Protein AF-R6H9U4-F1 (afdb_monomer_lite)

Radius of gyration: 15.08 Å; chains: 1; bounding box: 39×43×34 Å

Structure (mmCIF, N/CA/C/O backbone):
data_AF-R6H9U4-F1
#
_entry.id   AF-R6H9U4-F1
#
loop_
_atom_site.group_PDB
_atom_site.id
_atom_site.type_symbol
_atom_site.label_atom_id
_atom_site.label_alt_id
_atom_site.label_comp_id
_atom_site.label_asym_id
_atom_site.label_entity_id
_atom_site.label_seq_id
_atom_site.pdbx_PDB_ins_code
_atom_site.Cartn_x
_atom_site.Cartn_y
_atom_site.Cartn_z
_atom_site.occupancy
_atom_site.B_iso_or_equiv
_atom_site.auth_seq_id
_atom_site.auth_comp_id
_atom_site.auth_asym_id
_atom_site.auth_atom_id
_atom_site.pdbx_PDB_model_num
ATOM 1 N N . MET A 1 1 ? -11.448 30.549 -4.275 1.00 33.06 1 MET A N 1
ATOM 2 C CA . MET A 1 1 ? -11.676 29.576 -3.185 1.00 33.06 1 MET A CA 1
ATOM 3 C C . MET A 1 1 ? -12.471 28.405 -3.746 1.00 33.06 1 MET A C 1
ATOM 5 O O . MET A 1 1 ? -13.693 28.424 -3.695 1.00 33.06 1 MET A O 1
ATOM 9 N N . SER A 1 2 ? -11.788 27.453 -4.389 1.00 35.28 2 SER A N 1
ATOM 10 C CA . SER A 1 2 ? -12.453 26.299 -5.002 1.00 35.28 2 SER A CA 1
ATOM 11 C C . SER A 1 2 ? -12.787 25.285 -3.914 1.00 35.28 2 SER A C 1
ATOM 13 O O . SER A 1 2 ? -11.896 24.834 -3.197 1.00 35.28 2 SER A O 1
ATOM 15 N N . GLN A 1 3 ? -14.073 24.983 -3.762 1.00 38.75 3 GLN A N 1
ATOM 16 C CA . GLN A 1 3 ? -14.558 23.903 -2.915 1.00 38.75 3 GLN A CA 1
ATOM 17 C C . GLN A 1 3 ? -13.967 22.591 -3.441 1.00 38.75 3 GLN A C 1
ATOM 19 O O . GLN A 1 3 ? -14.292 22.170 -4.552 1.00 38.75 3 GLN A O 1
ATOM 24 N N . PHE A 1 4 ? -13.098 21.956 -2.652 1.00 38.22 4 PHE A N 1
ATOM 25 C CA . PHE A 1 4 ? -12.741 20.552 -2.834 1.00 38.22 4 PHE A CA 1
ATOM 26 C C . PHE A 1 4 ? -14.033 19.743 -2.683 1.00 38.22 4 PHE A C 1
ATOM 28 O O . PHE A 1 4 ? -14.493 19.463 -1.578 1.00 38.22 4 PHE A O 1
ATOM 35 N N . ARG A 1 5 ? -14.685 19.447 -3.811 1.00 34.00 5 ARG A N 1
ATOM 36 C CA . ARG A 1 5 ? -15.743 18.443 -3.863 1.00 34.00 5 ARG A CA 1
ATOM 37 C C . ARG A 1 5 ? -15.089 17.126 -3.464 1.00 34.00 5 ARG A C 1
ATOM 39 O O . ARG A 1 5 ? -14.116 16.731 -4.098 1.00 34.00 5 ARG A O 1
ATOM 46 N N . ALA A 1 6 ? -15.600 16.479 -2.420 1.00 40.06 6 ALA A N 1
ATOM 47 C CA . ALA A 1 6 ? -15.251 15.097 -2.135 1.00 40.06 6 ALA A CA 1
ATOM 48 C C . ALA A 1 6 ? -15.584 14.277 -3.390 1.00 40.06 6 ALA A C 1
ATOM 50 O O . ALA A 1 6 ? -16.755 14.160 -3.763 1.00 40.06 6 ALA A O 1
ATOM 51 N N . SER A 1 7 ? -14.552 13.803 -4.092 1.00 40.09 7 SER A N 1
ATOM 52 C CA . SER A 1 7 ? -14.718 12.818 -5.157 1.00 40.09 7 SER A CA 1
ATOM 53 C C . SER A 1 7 ? -15.433 11.591 -4.587 1.00 40.09 7 SER A C 1
ATOM 55 O O . SER A 1 7 ? -15.263 11.296 -3.399 1.00 40.09 7 SER A O 1
ATOM 57 N N . PRO A 1 8 ? -16.226 10.860 -5.391 1.00 50.00 8 PRO A N 1
ATOM 58 C CA . PRO A 1 8 ? -16.676 9.538 -4.984 1.00 50.00 8 PRO A CA 1
ATOM 59 C C . PRO A 1 8 ? -15.424 8.730 -4.631 1.00 50.00 8 PRO A C 1
ATOM 61 O O . PRO A 1 8 ? -14.528 8.596 -5.461 1.00 50.00 8 PRO A O 1
ATOM 64 N N . THR A 1 9 ? -15.327 8.281 -3.380 1.00 64.56 9 THR A N 1
ATOM 65 C CA . THR A 1 9 ? -14.248 7.410 -2.902 1.00 64.56 9 THR A CA 1
ATOM 66 C C . THR A 1 9 ? -14.114 6.252 -3.882 1.00 64.56 9 THR A C 1
ATOM 68 O O . THR A 1 9 ? -15.089 5.523 -4.078 1.00 64.56 9 THR A O 1
ATOM 71 N N . GLY A 1 10 ? -12.965 6.150 -4.556 1.00 75.81 10 GLY A N 1
ATOM 72 C CA . GLY A 1 10 ? -12.741 5.118 -5.566 1.00 75.81 10 GLY A CA 1
ATOM 73 C C . GLY A 1 10 ? -12.815 3.699 -4.990 1.00 75.81 10 GLY A C 1
ATOM 74 O O . GLY A 1 10 ? -12.909 3.496 -3.779 1.00 75.81 10 GLY A O 1
ATOM 75 N N . ASP A 1 11 ? -12.785 2.702 -5.871 1.00 86.94 11 ASP A N 1
ATOM 76 C CA . ASP A 1 11 ? -12.823 1.296 -5.471 1.00 86.94 11 ASP A CA 1
ATOM 77 C C . ASP A 1 11 ? -11.444 0.825 -4.979 1.00 86.94 11 ASP A C 1
ATOM 79 O O . ASP A 1 11 ? -10.491 0.737 -5.753 1.00 86.94 11 ASP A O 1
ATOM 83 N N . PHE A 1 12 ? -11.346 0.504 -3.687 1.00 91.69 12 PHE A N 1
ATOM 84 C CA . PHE A 1 12 ? -10.138 -0.050 -3.067 1.00 91.69 12 PHE A CA 1
ATOM 85 C C . PHE A 1 12 ? -10.002 -1.566 -3.286 1.00 91.69 12 PHE A C 1
ATOM 87 O O . PHE A 1 12 ? -8.922 -2.115 -3.060 1.00 91.69 12 PHE A O 1
ATOM 94 N N . CYS A 1 13 ? -11.059 -2.264 -3.726 1.00 92.38 13 CYS A N 1
ATOM 95 C CA . CYS A 1 13 ? -11.061 -3.725 -3.851 1.00 92.38 13 CYS A CA 1
ATOM 96 C C . CYS A 1 13 ? -9.920 -4.274 -4.721 1.00 92.38 13 CYS A C 1
ATOM 98 O O . CYS A 1 13 ? -9.337 -5.283 -4.320 1.00 92.38 13 CYS A O 1
ATOM 100 N N . PRO A 1 14 ? -9.559 -3.675 -5.875 1.00 94.56 14 PRO A N 1
ATOM 101 C CA . PRO A 1 14 ? -8.443 -4.165 -6.678 1.00 94.56 14 PRO A CA 1
ATOM 102 C C . PRO A 1 14 ? -7.114 -4.131 -5.919 1.00 94.56 14 PRO A C 1
ATOM 104 O O . PRO A 1 14 ? -6.357 -5.098 -5.982 1.00 94.56 14 PRO A O 1
ATOM 107 N N . LEU A 1 15 ? -6.864 -3.062 -5.152 1.00 95.06 15 LEU A N 1
ATOM 108 C CA . LEU A 1 15 ? -5.657 -2.940 -4.339 1.00 95.06 15 LEU A CA 1
ATOM 109 C C . LEU A 1 15 ? -5.657 -3.997 -3.237 1.00 95.06 15 LEU A C 1
ATOM 111 O O . LEU A 1 15 ? -4.702 -4.758 -3.128 1.00 95.06 15 LEU A O 1
ATOM 115 N N . LEU A 1 16 ? -6.737 -4.095 -2.460 1.00 96.44 16 LEU A N 1
ATOM 116 C CA . LEU A 1 16 ? -6.828 -5.049 -1.350 1.00 96.44 16 LEU A CA 1
ATOM 117 C C . LEU A 1 16 ? -6.706 -6.502 -1.821 1.00 96.44 16 LEU A C 1
ATOM 119 O O . LEU A 1 16 ? -6.036 -7.301 -1.175 1.00 96.44 16 LEU A O 1
ATOM 123 N N . ARG A 1 17 ? -7.311 -6.848 -2.965 1.00 97.25 17 ARG A N 1
ATOM 124 C CA . ARG A 1 17 ? -7.210 -8.193 -3.548 1.00 97.25 17 ARG A CA 1
ATOM 125 C C . ARG A 1 17 ? -5.801 -8.516 -4.024 1.00 97.25 17 ARG A C 1
ATOM 127 O O . ARG A 1 17 ? -5.367 -9.639 -3.794 1.00 97.25 17 ARG A O 1
ATOM 134 N N . LEU A 1 18 ? -5.096 -7.560 -4.640 1.00 97.88 18 LEU A N 1
ATOM 135 C CA . LEU A 1 18 ? -3.685 -7.755 -4.979 1.00 97.88 18 LEU A CA 1
ATOM 136 C C . LEU A 1 18 ? -2.887 -8.047 -3.706 1.00 97.88 18 LEU A C 1
ATOM 138 O O . LEU A 1 18 ? -2.256 -9.091 -3.619 1.00 97.88 18 LEU A O 1
ATOM 142 N N . HIS A 1 19 ? -2.992 -7.174 -2.698 1.00 98.19 19 HIS A N 1
ATOM 143 C CA . HIS A 1 19 ? -2.235 -7.294 -1.447 1.00 98.19 19 HIS A CA 1
ATOM 144 C C . HIS A 1 19 ? -2.543 -8.589 -0.697 1.00 98.19 19 HIS A C 1
ATOM 146 O O . HIS A 1 19 ? -1.667 -9.151 -0.052 1.00 98.19 19 HIS A O 1
ATOM 152 N N . ARG A 1 20 ? -3.777 -9.088 -0.802 1.00 97.81 20 ARG A N 1
ATOM 153 C CA . ARG A 1 20 ? -4.176 -10.360 -0.200 1.00 97.81 20 ARG A CA 1
ATOM 154 C C . ARG A 1 20 ? -3.631 -11.588 -0.933 1.00 97.81 20 ARG A C 1
ATOM 156 O O . ARG A 1 20 ? -3.528 -12.647 -0.312 1.00 97.81 20 ARG A O 1
ATOM 163 N N . GLY A 1 21 ? -3.339 -11.446 -2.225 1.00 97.25 21 GLY A N 1
ATOM 164 C CA . GLY A 1 21 ? -2.730 -12.472 -3.071 1.00 97.25 21 GLY A CA 1
ATOM 165 C C . GLY A 1 21 ? -1.200 -12.494 -3.036 1.00 97.25 21 GLY A C 1
ATOM 166 O O . GLY A 1 21 ? -0.620 -13.422 -3.591 1.00 97.25 21 GLY A O 1
ATOM 167 N N . LEU A 1 22 ? -0.567 -11.506 -2.398 1.00 98.00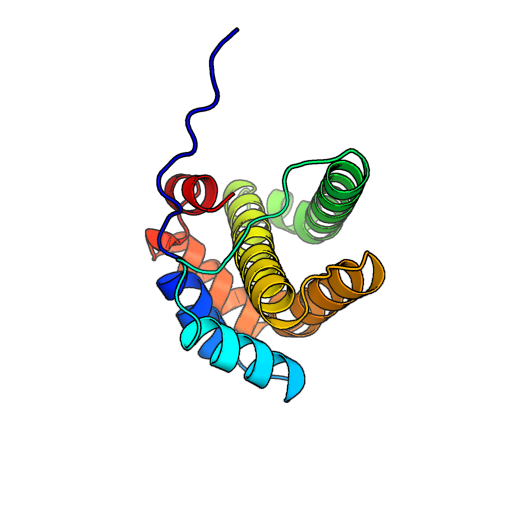 22 LEU A N 1
ATOM 168 C CA . LEU A 1 22 ? 0.867 -11.503 -2.105 1.00 98.00 22 LEU A CA 1
ATOM 169 C C . LEU A 1 22 ? 1.227 -12.591 -1.081 1.00 98.00 22 LEU A C 1
ATOM 171 O O . LEU A 1 22 ? 0.355 -13.117 -0.380 1.00 98.00 22 LEU A O 1
ATOM 175 N N . GLU A 1 23 ? 2.516 -12.910 -0.966 1.00 97.50 23 GLU A N 1
ATOM 176 C CA . GLU A 1 23 ? 3.012 -13.734 0.132 1.00 97.50 23 GLU A CA 1
ATOM 177 C C . GLU A 1 23 ? 2.738 -13.029 1.466 1.00 97.50 23 GLU A C 1
ATOM 179 O O . GLU A 1 23 ? 3.105 -11.872 1.670 1.00 97.50 23 GLU A O 1
ATOM 184 N N . ILE A 1 24 ? 2.071 -13.729 2.384 1.00 97.69 24 ILE A N 1
ATOM 185 C CA . ILE A 1 24 ? 1.725 -13.194 3.699 1.00 97.69 24 ILE A CA 1
ATOM 186 C C . ILE A 1 24 ? 2.779 -13.642 4.711 1.00 97.69 24 ILE A C 1
ATOM 188 O O . ILE A 1 24 ? 2.863 -14.824 5.046 1.00 97.69 24 ILE A O 1
ATOM 192 N N . LEU A 1 25 ? 3.551 -12.693 5.241 1.00 97.25 25 LEU A N 1
ATOM 193 C CA . LEU A 1 25 ? 4.645 -12.961 6.176 1.00 97.25 25 LEU A CA 1
ATOM 194 C C . LEU A 1 25 ? 4.168 -13.025 7.631 1.00 97.25 25 LEU A C 1
ATOM 196 O O . LEU A 1 25 ? 4.843 -13.610 8.484 1.00 97.25 25 LEU A O 1
ATOM 200 N N . THR A 1 26 ? 3.028 -12.402 7.953 1.00 97.69 26 THR A N 1
ATOM 201 C CA . THR A 1 26 ? 2.441 -12.455 9.298 1.00 97.69 26 THR A CA 1
ATOM 202 C C . THR A 1 26 ? 0.924 -12.666 9.306 1.00 97.69 26 THR A C 1
ATOM 204 O O . THR A 1 26 ? 0.209 -12.091 8.485 1.00 97.69 26 THR A O 1
ATOM 207 N N . PRO A 1 27 ? 0.387 -13.397 10.308 1.00 97.50 27 PRO A N 1
ATOM 208 C CA . PRO A 1 27 ? -1.062 -13.539 10.483 1.00 97.50 27 PRO A CA 1
ATOM 209 C C . PRO A 1 27 ? -1.779 -12.197 10.665 1.00 97.50 27 PRO A C 1
ATOM 211 O O . PRO A 1 27 ? -2.871 -12.003 10.148 1.00 97.50 27 PRO A O 1
ATOM 214 N N . GLN A 1 28 ? -1.131 -11.239 11.340 1.00 97.56 28 GLN A N 1
ATOM 215 C CA . GLN A 1 28 ? -1.692 -9.907 11.568 1.00 97.56 28 GLN A CA 1
ATOM 216 C C . GLN A 1 28 ? -2.023 -9.189 10.253 1.00 97.56 28 GLN A C 1
ATOM 218 O O . GLN A 1 28 ? -3.056 -8.531 10.158 1.00 97.56 28 GLN A O 1
ATOM 223 N N . TRP A 1 29 ? -1.145 -9.283 9.252 1.00 98.06 29 TRP A N 1
ATOM 224 C CA . TRP A 1 29 ? -1.392 -8.675 7.948 1.00 98.06 29 TRP A CA 1
ATOM 225 C C . TRP A 1 29 ? -2.562 -9.344 7.226 1.00 98.06 29 TRP A C 1
ATOM 227 O O . TRP A 1 29 ? -3.419 -8.656 6.671 1.00 98.06 29 TRP A O 1
ATOM 237 N N . GLN A 1 30 ? -2.645 -10.674 7.318 1.00 97.88 30 GLN A N 1
ATOM 238 C CA . GLN A 1 30 ? -3.767 -11.434 6.781 1.00 97.88 30 GLN A CA 1
ATOM 239 C C . GLN A 1 30 ? -5.103 -10.969 7.361 1.00 97.88 30 GLN A C 1
ATOM 241 O O . GLN A 1 30 ? -6.024 -10.657 6.608 1.00 97.88 30 GLN A O 1
ATOM 246 N N . ASP A 1 31 ? -5.178 -10.890 8.691 1.00 97.94 31 ASP A N 1
ATOM 247 C CA . ASP A 1 31 ? -6.396 -10.534 9.412 1.00 97.94 31 ASP A CA 1
ATOM 248 C C . ASP A 1 31 ? -6.869 -9.128 9.024 1.00 97.94 31 ASP A C 1
ATOM 250 O O . ASP A 1 31 ? -8.054 -8.927 8.764 1.00 97.94 31 ASP A O 1
ATOM 254 N N . LEU A 1 32 ? -5.942 -8.167 8.906 1.00 97.81 32 LEU A N 1
ATOM 255 C CA . LEU A 1 32 ? -6.250 -6.801 8.470 1.00 97.81 32 LEU A CA 1
ATOM 256 C C . LEU A 1 32 ? -6.836 -6.762 7.052 1.00 97.81 32 LEU A C 1
ATOM 258 O O . LEU A 1 32 ? -7.800 -6.037 6.805 1.00 97.81 32 LEU A O 1
ATOM 262 N N . LEU A 1 33 ? -6.274 -7.530 6.116 1.00 97.81 33 LEU A N 1
ATOM 263 C CA . LEU A 1 33 ? -6.744 -7.563 4.730 1.00 97.81 33 LEU A CA 1
ATOM 264 C C . LEU A 1 33 ? -8.086 -8.289 4.584 1.00 97.81 33 LEU A C 1
ATOM 266 O O . LEU A 1 33 ? -8.968 -7.797 3.876 1.00 97.81 33 LEU A O 1
ATOM 270 N N . ASP A 1 34 ? -8.260 -9.424 5.261 1.00 97.38 34 ASP A N 1
ATOM 271 C CA . ASP A 1 34 ? -9.519 -10.176 5.270 1.00 97.38 34 ASP A CA 1
ATOM 272 C C . ASP A 1 34 ? -10.645 -9.328 5.886 1.00 97.38 34 ASP A C 1
ATOM 274 O O . ASP A 1 34 ? -11.751 -9.235 5.344 1.00 97.38 34 ASP A O 1
ATOM 278 N N . GLU A 1 35 ? -10.339 -8.615 6.971 1.00 95.56 35 GLU A N 1
ATOM 279 C CA . GLU A 1 35 ? -11.250 -7.673 7.610 1.00 95.56 35 GLU A CA 1
ATOM 280 C C . GLU A 1 35 ? -11.621 -6.503 6.688 1.00 95.56 35 GLU A C 1
ATOM 282 O O . GLU A 1 35 ? -12.791 -6.112 6.606 1.00 95.56 35 GLU A O 1
ATOM 287 N N . ALA A 1 36 ? -10.643 -5.955 5.972 1.00 95.12 36 ALA A N 1
ATOM 288 C CA . ALA A 1 36 ? -10.852 -4.859 5.042 1.00 95.12 36 ALA A CA 1
ATOM 289 C C . ALA A 1 36 ? -11.726 -5.263 3.850 1.00 95.12 36 ALA A C 1
ATOM 291 O O . ALA A 1 36 ? -12.641 -4.525 3.488 1.00 95.12 36 ALA A O 1
ATOM 292 N N . LEU A 1 37 ? -11.498 -6.449 3.282 1.00 95.06 37 LEU A N 1
ATOM 293 C CA . LEU A 1 37 ? -12.305 -6.999 2.190 1.00 95.06 37 LEU A CA 1
ATOM 294 C C . LEU A 1 37 ? -13.752 -7.294 2.614 1.00 95.06 37 LEU A C 1
ATOM 296 O O . LEU A 1 37 ? -14.662 -7.193 1.791 1.00 95.06 37 LEU A O 1
ATOM 300 N N . ALA A 1 38 ? -13.977 -7.639 3.885 1.00 93.81 38 ALA A N 1
ATOM 301 C CA . ALA A 1 38 ? -15.311 -7.869 4.440 1.00 93.81 38 ALA A CA 1
ATOM 302 C C . ALA A 1 38 ? -16.041 -6.576 4.855 1.00 93.81 38 ALA A C 1
ATOM 304 O O . ALA A 1 38 ? -17.259 -6.591 5.052 1.00 93.81 38 ALA A O 1
ATOM 305 N N . THR A 1 39 ? -15.321 -5.462 5.013 1.00 90.81 39 THR A N 1
ATOM 306 C CA . THR A 1 39 ? -15.891 -4.199 5.494 1.00 90.81 39 THR A CA 1
ATOM 307 C C . THR A 1 39 ? -16.355 -3.344 4.311 1.00 90.81 39 THR A C 1
ATOM 309 O O . THR A 1 39 ? -15.546 -3.027 3.441 1.00 90.81 39 THR A O 1
ATOM 312 N N . PRO A 1 40 ? -17.635 -2.930 4.247 1.00 84.06 40 PRO A N 1
ATOM 313 C CA . PRO A 1 40 ? -18.093 -2.025 3.200 1.00 84.06 40 PRO A CA 1
ATOM 314 C C . PRO A 1 40 ? -17.469 -0.629 3.359 1.00 84.06 40 PRO A C 1
ATOM 316 O O . PRO A 1 40 ? -17.173 -0.181 4.465 1.00 84.06 40 PRO A O 1
ATOM 319 N N . LEU A 1 41 ? -17.346 0.106 2.252 1.00 77.75 41 LEU A N 1
ATOM 320 C CA . LEU A 1 41 ? -16.833 1.486 2.240 1.00 77.75 41 LEU A CA 1
ATOM 321 C C . LEU A 1 41 ? -17.717 2.470 3.025 1.00 77.75 41 LEU A C 1
ATOM 323 O O . LEU A 1 41 ? -17.221 3.440 3.584 1.00 77.75 41 LEU A O 1
ATOM 327 N N . THR A 1 42 ? -19.029 2.235 3.087 1.00 75.38 42 THR A N 1
ATOM 328 C CA . THR A 1 42 ? -20.016 3.160 3.673 1.00 75.38 42 THR A CA 1
ATOM 329 C C . THR A 1 42 ? -19.759 3.556 5.140 1.00 75.38 42 THR A C 1
ATOM 331 O O . THR A 1 42 ? -19.889 4.740 5.449 1.00 75.38 42 THR A O 1
ATOM 334 N N . PRO A 1 43 ? -19.409 2.638 6.066 1.00 61.59 43 PRO A N 1
ATOM 335 C CA . PRO A 1 43 ? -19.035 2.995 7.439 1.00 61.59 43 PRO A CA 1
ATOM 336 C C . PRO A 1 43 ? -17.634 3.611 7.575 1.00 61.59 43 PRO A C 1
ATOM 338 O O . PRO A 1 43 ? -17.316 4.152 8.636 1.00 61.59 43 PRO A O 1
ATOM 341 N N . CYS A 1 44 ? -16.786 3.524 6.547 1.00 74.00 44 CYS A N 1
ATOM 342 C CA . CYS A 1 44 ? -15.399 3.963 6.627 1.00 74.00 44 CYS A CA 1
ATOM 343 C C . CYS A 1 44 ? -15.318 5.493 6.562 1.00 74.00 44 CYS A C 1
ATOM 345 O O . CYS A 1 44 ? -15.721 6.122 5.582 1.00 74.00 44 CYS A O 1
ATOM 347 N N . ARG A 1 45 ? -14.764 6.106 7.613 1.00 71.94 45 ARG A N 1
ATOM 348 C CA . ARG A 1 45 ? -14.405 7.527 7.612 1.00 71.94 45 ARG A CA 1
ATOM 349 C C . ARG A 1 45 ? -12.913 7.659 7.397 1.00 71.94 45 ARG A C 1
ATOM 351 O O . ARG A 1 45 ? -12.119 7.201 8.211 1.00 71.94 45 ARG A O 1
ATOM 358 N N . PHE A 1 46 ? -12.548 8.337 6.321 1.00 76.00 46 PHE A N 1
ATOM 359 C CA . PHE A 1 46 ? -11.174 8.754 6.105 1.00 76.00 46 PHE A CA 1
ATOM 360 C C . PHE A 1 46 ? -10.898 9.976 6.979 1.00 76.00 46 PHE A C 1
ATOM 362 O O . PHE A 1 46 ? -11.680 10.931 6.970 1.00 76.00 46 PHE A O 1
ATOM 369 N N . ALA A 1 47 ? -9.826 9.923 7.769 1.00 66.38 47 ALA A N 1
ATOM 370 C CA . ALA A 1 47 ? -9.420 11.054 8.590 1.00 66.38 47 ALA A CA 1
ATOM 371 C C . ALA A 1 47 ? -9.203 12.285 7.695 1.00 66.38 47 ALA A C 1
ATOM 373 O O . ALA A 1 47 ? -8.574 12.192 6.640 1.00 66.38 47 ALA A O 1
ATOM 374 N N . ALA A 1 48 ? -9.751 13.432 8.101 1.00 66.00 48 ALA A N 1
ATOM 375 C CA . ALA A 1 48 ? -9.438 14.689 7.437 1.00 66.00 48 ALA A CA 1
ATOM 376 C C . ALA A 1 48 ? -7.949 14.998 7.632 1.00 66.00 48 ALA A C 1
ATOM 378 O O . ALA A 1 48 ? -7.395 14.702 8.691 1.00 66.00 48 ALA A O 1
ATOM 379 N N . ALA A 1 49 ? -7.319 15.607 6.626 1.00 65.81 49 ALA A N 1
ATOM 380 C CA . ALA A 1 49 ? -5.948 16.074 6.761 1.00 65.81 49 ALA A CA 1
ATOM 381 C C . ALA A 1 49 ? -5.865 17.089 7.913 1.00 65.81 49 ALA A C 1
ATOM 383 O O . ALA A 1 49 ? -6.528 18.129 7.897 1.00 65.81 49 ALA A O 1
ATOM 384 N N . ASP A 1 50 ? -5.071 16.755 8.924 1.00 71.62 50 ASP A N 1
ATOM 385 C CA . ASP A 1 50 ? -4.664 17.641 10.004 1.00 71.62 50 ASP A CA 1
ATOM 386 C C . ASP A 1 50 ? -3.134 17.766 10.013 1.00 71.62 50 ASP A C 1
ATOM 388 O O . ASP A 1 50 ? -2.427 17.023 9.329 1.00 71.62 50 ASP A O 1
ATOM 392 N N . ALA A 1 51 ? -2.599 18.707 10.795 1.00 75.19 51 ALA A N 1
ATOM 393 C CA . ALA A 1 51 ? -1.157 18.969 10.829 1.00 75.19 51 ALA A CA 1
ATOM 394 C C . ALA A 1 51 ? -0.322 17.719 11.175 1.00 75.19 51 ALA A C 1
ATOM 396 O O . ALA A 1 51 ? 0.825 17.592 10.747 1.00 75.19 51 ALA A O 1
ATOM 397 N N . GLN A 1 52 ? -0.901 16.793 11.941 1.00 76.75 52 GLN A N 1
ATOM 398 C CA . GLN A 1 52 ? -0.257 15.547 12.327 1.00 76.75 52 GLN A CA 1
ATOM 399 C C . GLN A 1 52 ? -0.215 14.549 11.161 1.00 76.75 52 GLN A C 1
ATOM 401 O O . GLN A 1 52 ? 0.826 13.953 10.888 1.00 76.75 52 GLN A O 1
ATOM 406 N N . SER A 1 53 ? -1.326 14.394 10.448 1.00 73.38 53 SER A N 1
ATOM 407 C CA . SER A 1 53 ? -1.441 13.521 9.278 1.00 73.38 53 SER A CA 1
ATOM 408 C C . SER A 1 53 ? -0.596 14.045 8.107 1.00 73.38 53 SER A C 1
ATOM 410 O O . SER A 1 53 ? 0.027 13.258 7.398 1.00 73.38 53 SER A O 1
ATOM 412 N N . ASP A 1 54 ? -0.467 15.369 7.966 1.00 78.75 54 ASP A N 1
ATOM 413 C CA . ASP A 1 54 ? 0.446 16.003 7.006 1.00 78.75 54 ASP A CA 1
ATOM 414 C C . ASP A 1 54 ? 1.916 15.671 7.296 1.00 78.75 54 ASP A C 1
ATOM 416 O O . ASP A 1 54 ? 2.700 15.411 6.379 1.00 78.75 54 ASP A O 1
ATOM 420 N N . LEU A 1 55 ? 2.313 15.686 8.573 1.00 83.38 55 LEU A N 1
ATOM 421 C CA . LEU A 1 55 ? 3.668 15.319 8.983 1.00 83.38 55 LEU A CA 1
ATOM 422 C C . LEU A 1 55 ? 3.951 13.838 8.706 1.00 83.38 55 LEU A C 1
ATOM 424 O O . LEU A 1 55 ? 5.026 13.497 8.214 1.00 83.38 55 LEU A O 1
ATOM 428 N N . GLU A 1 56 ? 2.990 12.962 8.989 1.00 82.44 56 GLU A N 1
ATOM 429 C CA . GLU A 1 56 ? 3.100 11.526 8.715 1.00 82.44 56 GLU A CA 1
ATOM 430 C C . GLU A 1 56 ? 3.239 11.246 7.216 1.00 82.44 56 GLU A C 1
ATOM 432 O O . GLU A 1 56 ? 4.153 10.521 6.819 1.00 82.44 56 GLU A O 1
ATOM 437 N N . LEU A 1 57 ? 2.434 11.902 6.377 1.00 79.31 57 LEU A N 1
ATOM 438 C CA . LEU A 1 57 ? 2.544 11.790 4.924 1.00 79.31 57 LEU A CA 1
ATOM 439 C C . LEU A 1 57 ? 3.897 12.300 4.405 1.00 79.31 57 LEU A C 1
ATOM 441 O O . LEU A 1 57 ? 4.510 11.664 3.549 1.00 79.31 57 LEU A O 1
ATOM 445 N N . ARG A 1 58 ? 4.409 13.419 4.937 1.00 86.44 58 ARG A N 1
ATOM 446 C CA . ARG A 1 58 ? 5.750 13.931 4.589 1.00 86.44 58 ARG A CA 1
ATOM 447 C C . ARG A 1 58 ? 6.852 12.946 4.960 1.00 86.44 58 ARG A C 1
ATOM 449 O O . ARG A 1 58 ? 7.779 12.744 4.174 1.00 86.44 58 ARG A O 1
ATOM 456 N N . ASN A 1 59 ? 6.758 12.332 6.136 1.00 89.44 59 ASN A N 1
ATOM 457 C CA . ASN A 1 59 ? 7.726 11.337 6.585 1.00 89.44 59 ASN A CA 1
ATOM 458 C C . ASN A 1 59 ? 7.670 10.080 5.713 1.00 89.44 59 ASN A C 1
ATOM 460 O O . ASN A 1 59 ? 8.720 9.590 5.301 1.00 89.44 59 ASN A O 1
ATOM 464 N N . LEU A 1 60 ? 6.471 9.606 5.365 1.00 85.44 60 LEU A N 1
ATOM 465 C CA . LEU A 1 60 ? 6.304 8.472 4.461 1.00 85.44 60 LEU A CA 1
ATOM 466 C C . LEU A 1 60 ? 6.844 8.784 3.060 1.00 85.44 60 LEU A C 1
ATOM 468 O O . LEU A 1 60 ? 7.603 7.996 2.506 1.00 85.44 60 LEU A O 1
ATOM 472 N N . GLY A 1 61 ? 6.528 9.957 2.510 1.00 87.12 61 GLY A N 1
ATOM 473 C CA . GLY A 1 61 ? 7.065 10.399 1.224 1.00 87.12 61 GLY A CA 1
ATOM 474 C C . GLY A 1 61 ? 8.593 10.502 1.234 1.00 87.12 61 GLY A C 1
ATOM 475 O O . GLY A 1 61 ? 9.245 10.071 0.288 1.00 87.12 61 GLY A O 1
ATOM 476 N N . THR A 1 62 ? 9.179 10.998 2.329 1.00 91.25 62 THR A N 1
ATOM 477 C CA . THR A 1 62 ? 10.640 11.044 2.514 1.00 91.25 62 THR A CA 1
ATOM 478 C C . THR A 1 62 ? 11.236 9.639 2.572 1.00 91.25 62 THR A C 1
ATOM 480 O O . THR A 1 62 ? 12.260 9.388 1.942 1.00 91.25 62 THR A O 1
ATOM 483 N N . TYR A 1 63 ? 10.588 8.711 3.280 1.00 91.56 63 TYR A N 1
ATOM 484 C CA . TYR A 1 63 ? 11.000 7.310 3.324 1.00 91.56 63 TYR A CA 1
ATOM 485 C C . TYR A 1 63 ? 11.001 6.677 1.925 1.00 91.56 63 TYR A C 1
ATOM 487 O O . TYR A 1 63 ? 12.026 6.136 1.516 1.00 91.56 63 TYR A O 1
ATOM 495 N N . TYR A 1 64 ? 9.908 6.810 1.165 1.00 90.31 64 TYR A N 1
ATOM 496 C CA . TYR A 1 64 ? 9.811 6.267 -0.197 1.00 90.31 64 TYR A CA 1
ATOM 497 C C . TYR A 1 64 ? 10.833 6.899 -1.139 1.00 90.31 64 TYR A C 1
ATOM 499 O O . TYR A 1 64 ? 11.444 6.192 -1.938 1.00 90.31 64 TYR A O 1
ATOM 507 N N . LEU A 1 65 ? 11.059 8.212 -1.023 1.00 89.44 65 LEU A N 1
ATOM 508 C CA . LEU A 1 65 ? 12.098 8.887 -1.788 1.00 89.44 65 LEU A CA 1
ATOM 509 C C . LEU A 1 65 ? 13.463 8.264 -1.484 1.00 89.44 65 LEU A C 1
ATOM 511 O O . LEU A 1 65 ? 14.138 7.817 -2.399 1.00 89.44 65 LEU A O 1
ATOM 515 N N . LEU A 1 66 ? 13.860 8.166 -0.215 1.00 91.50 66 LEU A N 1
ATOM 516 C CA . LEU A 1 66 ? 15.165 7.610 0.154 1.00 91.50 66 LEU A CA 1
ATOM 517 C C . LEU A 1 66 ? 15.315 6.131 -0.225 1.00 91.50 66 LEU A C 1
ATOM 519 O O . LEU A 1 66 ? 16.400 5.721 -0.631 1.00 91.50 66 LEU A O 1
ATOM 523 N N . ARG A 1 67 ? 14.238 5.346 -0.117 1.00 91.38 67 ARG A N 1
ATOM 524 C CA . ARG A 1 67 ? 14.222 3.922 -0.461 1.00 91.38 67 ARG A CA 1
ATOM 525 C C . ARG A 1 67 ? 14.393 3.690 -1.959 1.00 91.38 67 ARG A C 1
ATOM 527 O O . ARG A 1 67 ? 15.211 2.869 -2.357 1.00 91.38 67 ARG A O 1
ATOM 534 N N . TYR A 1 68 ? 13.634 4.416 -2.778 1.00 92.75 68 TYR A N 1
ATOM 535 C CA . TYR A 1 68 ? 13.523 4.129 -4.207 1.00 92.75 68 TYR A CA 1
ATOM 536 C C . TYR A 1 68 ? 14.311 5.079 -5.108 1.00 92.75 68 TYR A C 1
ATOM 538 O O . TYR A 1 68 ? 14.384 4.823 -6.305 1.00 92.75 68 TYR A O 1
ATOM 546 N N . TRP A 1 69 ? 14.923 6.149 -4.587 1.00 91.38 69 TRP A N 1
ATOM 547 C CA . TRP A 1 69 ? 15.595 7.155 -5.420 1.00 91.38 69 TRP A CA 1
ATOM 548 C C . TRP A 1 69 ? 16.703 6.572 -6.296 1.00 91.38 69 TRP A C 1
ATOM 550 O O . TRP A 1 69 ? 16.728 6.824 -7.497 1.00 91.38 69 TRP A O 1
ATOM 560 N N . PHE A 1 70 ? 17.604 5.765 -5.730 1.00 93.25 70 PHE A N 1
ATOM 561 C CA . PHE A 1 70 ? 18.681 5.170 -6.526 1.00 93.25 70 PHE A CA 1
ATOM 562 C C . PHE A 1 70 ? 18.156 4.187 -7.571 1.00 93.25 70 PHE A C 1
ATOM 564 O O . PHE A 1 70 ? 18.676 4.166 -8.684 1.00 93.25 70 PHE A O 1
ATOM 571 N N . GLN A 1 71 ? 17.105 3.429 -7.246 1.00 92.38 71 GLN A N 1
ATOM 572 C CA . GLN A 1 71 ? 16.449 2.550 -8.210 1.00 92.38 71 GLN A CA 1
ATOM 573 C C . GLN A 1 71 ? 15.816 3.375 -9.338 1.00 92.38 71 GLN A C 1
ATOM 575 O O . GLN A 1 71 ? 16.137 3.118 -10.487 1.00 92.38 71 GLN A O 1
ATOM 580 N N . ALA A 1 72 ? 15.054 4.428 -9.010 1.00 93.50 72 ALA A N 1
ATOM 581 C CA . ALA A 1 72 ? 14.427 5.348 -9.968 1.00 93.50 72 ALA A CA 1
ATOM 582 C C . ALA A 1 72 ? 15.429 6.010 -10.926 1.00 93.50 72 ALA A C 1
ATOM 584 O O . ALA A 1 72 ? 15.140 6.244 -12.096 1.00 93.50 72 ALA A O 1
ATOM 585 N N . VAL A 1 73 ? 16.614 6.367 -10.422 1.00 93.50 73 VAL A N 1
ATOM 586 C CA . VAL A 1 73 ? 17.696 6.924 -11.248 1.00 93.50 73 VAL A CA 1
ATOM 587 C C . VAL A 1 73 ? 18.321 5.843 -12.128 1.00 93.50 73 VAL A C 1
ATOM 589 O O . VAL A 1 73 ? 18.711 6.130 -13.256 1.00 93.50 73 VAL A O 1
ATOM 592 N N . SER A 1 74 ? 18.428 4.614 -11.624 1.00 94.81 74 SER A N 1
ATOM 593 C CA . SER A 1 74 ? 19.025 3.494 -12.351 1.00 94.81 74 SER A CA 1
ATOM 594 C C . SER A 1 74 ? 18.120 2.952 -13.458 1.00 94.81 74 SER A C 1
ATOM 596 O O . SER A 1 74 ? 18.628 2.575 -14.511 1.00 94.81 74 SER A O 1
ATOM 598 N N . ASP A 1 75 ? 16.812 2.869 -13.216 1.00 95.06 75 ASP A N 1
ATOM 599 C CA . ASP A 1 75 ? 15.814 2.349 -14.160 1.00 95.06 75 ASP A CA 1
ATOM 600 C C . ASP A 1 75 ? 15.130 3.453 -14.987 1.00 95.06 75 ASP A C 1
ATOM 602 O O . ASP A 1 75 ? 14.428 3.151 -15.949 1.00 95.06 75 ASP A O 1
ATOM 606 N N . PHE A 1 76 ? 15.398 4.727 -14.670 1.00 93.88 76 PHE A N 1
ATOM 607 C CA . PHE A 1 76 ? 14.776 5.910 -15.272 1.00 93.88 76 PHE A CA 1
ATOM 608 C C . PHE A 1 76 ? 13.244 5.945 -15.138 1.00 93.88 76 PHE A C 1
ATOM 610 O O . PHE A 1 76 ? 12.576 6.615 -15.930 1.00 93.88 76 PHE A O 1
ATOM 617 N N . ASP A 1 77 ? 12.685 5.290 -14.114 1.00 94.44 77 ASP A N 1
ATOM 618 C CA . ASP A 1 77 ? 11.243 5.208 -13.881 1.00 94.44 77 ASP A CA 1
ATOM 619 C C . ASP A 1 77 ? 10.827 5.744 -12.493 1.00 94.44 77 ASP A C 1
ATOM 621 O O . ASP A 1 77 ? 10.477 4.996 -11.570 1.00 94.44 77 ASP A O 1
ATOM 625 N N . PRO A 1 78 ? 10.821 7.079 -12.309 1.00 92.25 78 PRO A N 1
ATOM 626 C CA . PRO A 1 78 ? 10.305 7.692 -11.089 1.00 92.25 78 PRO A CA 1
ATOM 627 C C . PRO A 1 78 ? 8.779 7.562 -10.958 1.00 92.25 78 PRO A C 1
ATOM 629 O O . PRO A 1 78 ? 8.254 7.681 -9.848 1.00 92.25 78 PRO A O 1
ATOM 632 N N . LEU A 1 79 ? 8.056 7.337 -12.062 1.00 93.31 79 LEU A N 1
ATOM 633 C CA . LEU A 1 79 ? 6.599 7.224 -12.050 1.00 93.31 79 LEU A CA 1
ATOM 634 C C . LEU A 1 79 ? 6.170 5.951 -11.323 1.00 93.31 79 LEU A C 1
ATOM 636 O O . LEU A 1 79 ? 5.316 6.028 -10.437 1.00 93.31 79 LEU A O 1
ATOM 640 N N . LEU A 1 80 ? 6.824 4.825 -11.612 1.00 94.12 80 LEU A N 1
ATOM 641 C CA . LEU A 1 80 ? 6.595 3.564 -10.916 1.00 94.12 80 LEU A CA 1
ATOM 642 C C . LEU A 1 80 ? 6.758 3.722 -9.399 1.00 94.12 80 LEU A C 1
ATOM 644 O O . LEU A 1 80 ? 5.943 3.228 -8.620 1.00 94.12 80 LEU A O 1
ATOM 648 N N . LYS A 1 81 ? 7.758 4.488 -8.945 1.00 93.19 81 LYS A N 1
ATOM 649 C CA . LYS A 1 81 ? 7.999 4.682 -7.503 1.00 93.19 81 LYS A CA 1
ATOM 650 C C . LYS A 1 81 ? 6.920 5.548 -6.850 1.00 93.19 81 LYS A C 1
ATOM 652 O O . LYS A 1 81 ? 6.533 5.295 -5.709 1.00 93.19 81 LYS A O 1
ATOM 657 N N . LEU A 1 82 ? 6.383 6.527 -7.583 1.00 91.94 82 LEU A N 1
ATOM 658 C CA . LEU A 1 82 ? 5.220 7.304 -7.147 1.00 91.94 82 LEU A CA 1
ATOM 659 C C . LEU A 1 82 ? 3.947 6.451 -7.092 1.00 91.94 82 LEU A C 1
ATOM 661 O O . LEU A 1 82 ? 3.163 6.607 -6.158 1.00 91.94 82 LEU A O 1
ATOM 665 N N . GLN A 1 83 ? 3.748 5.535 -8.044 1.00 94.44 83 GLN A N 1
ATOM 666 C CA . GLN A 1 83 ? 2.625 4.594 -8.012 1.00 94.44 83 GLN A CA 1
ATOM 667 C C . GLN A 1 83 ? 2.722 3.655 -6.805 1.00 94.44 83 GLN A C 1
ATOM 669 O O . GLN A 1 83 ? 1.727 3.493 -6.103 1.00 94.44 83 GLN A O 1
ATOM 674 N N . LYS A 1 84 ? 3.912 3.122 -6.493 1.00 94.00 84 LYS A N 1
ATOM 675 C CA . LYS A 1 84 ? 4.145 2.309 -5.283 1.00 94.00 84 LYS A CA 1
ATOM 676 C C . LYS A 1 84 ? 3.807 3.079 -4.005 1.00 94.00 84 LYS A C 1
ATOM 678 O O . LYS A 1 84 ? 3.069 2.567 -3.168 1.00 94.00 84 LYS A O 1
ATOM 683 N N . LEU A 1 85 ? 4.278 4.324 -3.878 1.00 93.31 85 LEU A N 1
ATOM 684 C CA . LEU A 1 85 ? 3.939 5.197 -2.744 1.00 93.31 85 LEU A CA 1
ATOM 685 C C . LEU A 1 85 ? 2.426 5.421 -2.632 1.00 93.31 85 LEU A C 1
ATOM 687 O O . LEU A 1 85 ? 1.856 5.306 -1.548 1.00 93.31 85 LEU A O 1
ATOM 691 N N . ALA A 1 86 ? 1.769 5.743 -3.746 1.00 92.94 86 ALA A N 1
ATOM 692 C CA . ALA A 1 86 ? 0.338 6.007 -3.759 1.00 92.94 86 ALA A CA 1
ATOM 693 C C . ALA A 1 86 ? -0.486 4.742 -3.449 1.00 92.94 86 ALA A C 1
ATOM 695 O O . ALA A 1 86 ? -1.467 4.829 -2.713 1.00 92.94 86 ALA A O 1
ATOM 696 N N . ALA A 1 87 ? -0.067 3.569 -3.933 1.00 94.62 87 ALA A N 1
ATOM 697 C CA . ALA A 1 87 ? -0.687 2.285 -3.609 1.00 94.62 87 ALA A CA 1
ATOM 698 C C . ALA A 1 87 ? -0.545 1.953 -2.118 1.00 94.62 87 ALA A C 1
ATOM 700 O O . ALA A 1 87 ? -1.543 1.639 -1.467 1.00 94.62 87 ALA A O 1
ATOM 701 N N . ALA A 1 88 ? 0.660 2.111 -1.564 1.00 94.19 88 ALA A N 1
ATOM 702 C CA . ALA A 1 88 ? 0.914 1.901 -0.146 1.00 94.19 88 ALA A CA 1
ATOM 703 C C . ALA A 1 88 ? 0.044 2.806 0.724 1.00 94.19 88 ALA A C 1
ATOM 705 O O . ALA A 1 88 ? -0.634 2.330 1.632 1.00 94.19 88 ALA A O 1
ATOM 706 N N . TRP A 1 89 ? -0.001 4.098 0.394 1.00 91.06 89 TRP A N 1
ATOM 707 C CA . TRP A 1 89 ? -0.830 5.060 1.107 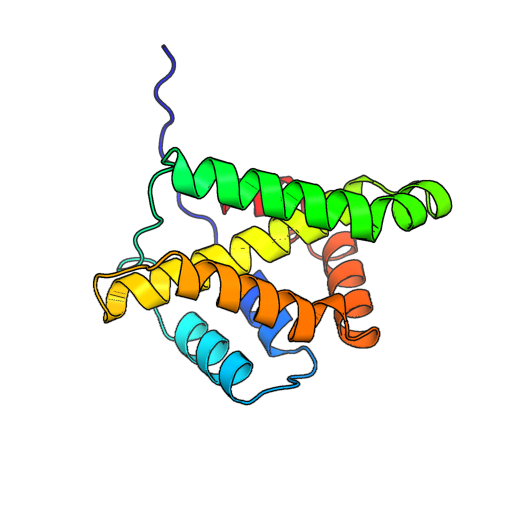1.00 91.06 89 TRP A CA 1
ATOM 708 C C . TRP A 1 89 ? -2.321 4.732 1.009 1.00 91.06 89 TRP A C 1
ATOM 710 O O . TRP A 1 89 ? -3.019 4.774 2.018 1.00 91.06 89 TRP A O 1
ATOM 720 N N . ALA A 1 90 ? -2.820 4.382 -0.179 1.00 91.94 90 ALA A N 1
ATOM 721 C CA . ALA A 1 90 ? -4.225 4.040 -0.375 1.00 91.94 90 ALA A CA 1
ATOM 722 C C . ALA A 1 90 ? -4.634 2.805 0.446 1.00 91.94 90 ALA A C 1
ATOM 724 O O . ALA A 1 90 ? -5.670 2.825 1.115 1.00 91.94 90 ALA A O 1
ATOM 725 N N . VAL A 1 91 ? -3.811 1.751 0.448 1.00 95.00 91 VAL A N 1
ATOM 726 C CA . VAL A 1 91 ? -4.069 0.525 1.217 1.00 95.00 91 VAL A CA 1
ATOM 727 C C . VAL A 1 91 ? -4.066 0.817 2.709 1.00 95.00 91 VAL A C 1
ATOM 729 O O . VAL A 1 91 ? -5.054 0.529 3.384 1.00 95.00 91 VAL A O 1
ATOM 732 N N . THR A 1 92 ? -3.001 1.427 3.237 1.00 93.62 92 THR A N 1
ATOM 733 C CA . THR A 1 92 ? -2.912 1.692 4.678 1.00 93.62 92 THR A CA 1
ATOM 734 C C . THR A 1 92 ? -4.011 2.642 5.133 1.00 93.62 92 THR A C 1
ATOM 736 O O . THR A 1 92 ? -4.642 2.389 6.153 1.00 93.62 92 THR A O 1
ATOM 739 N N . ARG A 1 93 ? -4.344 3.667 4.344 1.00 89.44 93 ARG A N 1
ATOM 740 C CA . ARG A 1 93 ? -5.453 4.581 4.639 1.00 89.44 93 ARG A CA 1
ATOM 741 C C . ARG A 1 93 ? -6.806 3.872 4.704 1.00 89.44 93 ARG A C 1
ATOM 743 O O . ARG A 1 93 ? -7.646 4.237 5.526 1.00 89.44 93 ARG A O 1
ATOM 750 N N . TYR A 1 94 ? -7.045 2.871 3.858 1.00 93.19 94 TYR A N 1
ATOM 751 C CA . TYR A 1 94 ? -8.269 2.078 3.954 1.00 93.19 94 TYR A CA 1
ATOM 752 C C . TYR A 1 94 ? -8.288 1.221 5.224 1.00 93.19 94 TYR A C 1
ATOM 754 O O . TYR A 1 94 ? -9.285 1.215 5.943 1.00 93.19 94 TYR A O 1
ATOM 762 N N . LEU A 1 95 ? -7.170 0.571 5.559 1.00 95.25 95 LEU A N 1
ATOM 763 C CA . LEU A 1 95 ? -7.031 -0.203 6.798 1.00 95.25 95 LEU A CA 1
ATOM 764 C C . LEU A 1 95 ? -7.212 0.670 8.055 1.00 95.25 95 LEU A C 1
ATOM 766 O O . LEU A 1 95 ? -7.820 0.237 9.034 1.00 95.25 95 LEU A O 1
ATOM 770 N N . GLU A 1 96 ? -6.751 1.921 8.031 1.00 93.00 96 GLU A N 1
ATOM 771 C CA . GLU A 1 96 ? -7.021 2.910 9.082 1.00 93.00 96 GLU A CA 1
ATOM 772 C C . GLU A 1 96 ? -8.507 3.253 9.194 1.00 93.00 96 GLU A C 1
ATOM 774 O O . GLU A 1 96 ? -9.041 3.323 10.303 1.00 93.00 96 GLU A O 1
ATOM 779 N N . ALA A 1 97 ? -9.190 3.449 8.064 1.00 91.25 97 ALA A N 1
ATOM 780 C CA . ALA A 1 97 ? -10.612 3.772 8.044 1.00 91.25 97 ALA A CA 1
ATOM 781 C C . ALA A 1 97 ? -11.472 2.606 8.563 1.00 91.25 97 ALA A C 1
ATOM 783 O O . ALA A 1 97 ? -12.420 2.825 9.324 1.00 91.25 97 ALA A O 1
ATOM 784 N N . VAL A 1 98 ? -11.104 1.367 8.216 1.00 93.62 98 VAL A N 1
ATOM 785 C CA . VAL A 1 98 ? -11.715 0.144 8.757 1.00 93.62 98 VAL A CA 1
ATOM 786 C C . VAL A 1 98 ? -11.487 0.063 10.264 1.00 93.62 98 VAL A C 1
ATOM 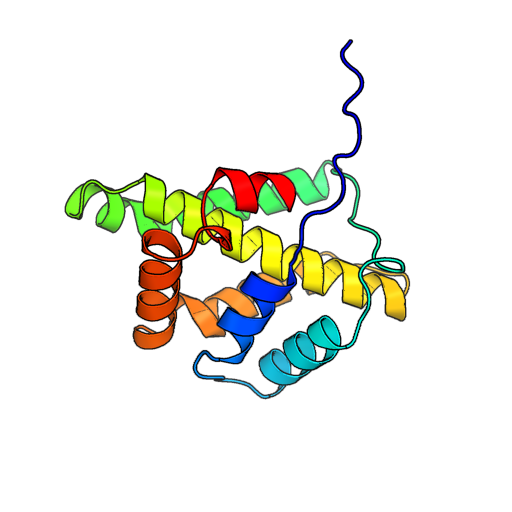788 O O . VAL A 1 98 ? -12.453 -0.111 11.010 1.00 93.62 98 VAL A O 1
ATOM 791 N N . HIS A 1 99 ? -10.255 0.278 10.732 1.00 93.38 99 HIS A N 1
ATOM 792 C CA . HIS A 1 99 ? -9.942 0.295 12.161 1.00 93.38 99 HIS A CA 1
ATOM 793 C C . HIS A 1 99 ? -10.784 1.331 12.913 1.00 93.38 99 HIS A C 1
ATOM 795 O O . HIS A 1 99 ? -11.454 0.994 13.891 1.00 93.38 99 HIS A O 1
ATOM 801 N N . TRP A 1 100 ? -10.824 2.571 12.414 1.00 90.69 100 TRP A N 1
ATOM 802 C CA . TRP A 1 100 ? -11.632 3.639 12.997 1.00 90.69 100 TRP A CA 1
ATOM 803 C C . TRP A 1 100 ? -13.110 3.247 13.067 1.00 90.69 100 TRP A C 1
ATOM 805 O O . TRP A 1 100 ? -13.750 3.476 14.091 1.00 90.69 100 TRP A O 1
ATOM 815 N N . SER A 1 101 ? -13.658 2.620 12.018 1.00 90.38 101 SER A N 1
ATOM 816 C CA . SER A 1 101 ? -15.080 2.240 11.972 1.00 90.38 101 SER A CA 1
ATOM 817 C C . SER A 1 101 ? -15.488 1.277 13.091 1.00 90.38 101 SER A C 1
ATOM 819 O O . SER A 1 101 ? -16.655 1.249 13.481 1.00 90.38 101 SER A O 1
ATOM 821 N N . LYS A 1 102 ? -14.526 0.522 13.634 1.00 89.25 102 LYS A N 1
ATOM 822 C CA . LYS A 1 102 ? -14.742 -0.483 14.679 1.00 89.25 102 LYS A CA 1
ATOM 823 C C . LYS A 1 102 ? -14.393 0.023 16.069 1.00 89.25 102 LYS A C 1
ATOM 825 O O . LYS A 1 102 ? -15.090 -0.300 17.026 1.00 89.25 102 LYS A O 1
ATOM 830 N N . THR A 1 103 ? -13.322 0.804 16.194 1.00 90.56 103 THR A N 1
ATOM 831 C CA . THR A 1 103 ? -12.801 1.247 17.497 1.00 90.56 103 THR A CA 1
ATOM 832 C C . THR A 1 103 ? -13.202 2.676 17.858 1.00 90.56 103 THR A C 1
ATOM 834 O O . THR A 1 103 ? -13.071 3.075 19.013 1.00 90.56 103 THR A O 1
ATOM 837 N N . GLY A 1 104 ? -13.649 3.472 16.883 1.00 87.94 104 GLY A N 1
ATOM 838 C CA . GLY A 1 104 ? -13.935 4.901 17.023 1.00 87.94 104 GLY A CA 1
ATOM 839 C C . GLY A 1 104 ? -12.696 5.775 17.253 1.00 87.94 104 GLY A C 1
ATOM 840 O O . GLY A 1 104 ? -12.834 6.980 17.469 1.00 87.94 104 GLY A O 1
ATOM 841 N N . THR A 1 105 ? -11.488 5.201 17.231 1.00 88.12 105 THR A N 1
ATOM 842 C CA . THR A 1 105 ? -10.236 5.907 17.534 1.00 88.12 105 THR A CA 1
ATOM 843 C C . THR A 1 105 ? -9.135 5.518 16.553 1.00 88.12 105 THR A C 1
ATOM 845 O O . THR A 1 105 ? -9.107 4.408 16.033 1.00 88.12 105 THR A O 1
ATOM 848 N N . LEU A 1 106 ? -8.212 6.442 16.289 1.00 88.75 106 LEU A N 1
ATOM 849 C CA . LEU A 1 106 ? -7.048 6.190 15.443 1.00 88.75 106 LEU A CA 1
ATOM 850 C C . LEU A 1 106 ? -5.831 6.869 16.071 1.00 88.75 106 LEU A C 1
ATOM 852 O O . LEU A 1 106 ? -5.707 8.091 16.043 1.00 88.75 106 LEU A O 1
ATOM 856 N N . SER A 1 107 ? -4.961 6.081 16.704 1.00 90.00 107 SER A N 1
ATOM 857 C CA . SER A 1 107 ? -3.761 6.613 17.359 1.00 90.00 107 SER A CA 1
ATOM 858 C C . SER A 1 107 ? -2.596 6.739 16.379 1.00 90.00 107 SER A C 1
ATOM 860 O O . SER A 1 107 ? -2.426 5.901 15.494 1.00 90.00 107 SER A O 1
ATOM 862 N N . GLN A 1 108 ? -1.725 7.727 16.593 1.00 87.62 108 GLN A N 1
ATOM 863 C CA . GLN A 1 108 ? -0.479 7.865 15.832 1.00 87.62 108 GLN A CA 1
ATOM 864 C C . GLN A 1 108 ? 0.366 6.580 15.881 1.00 87.62 108 GLN A C 1
ATOM 866 O O . GLN A 1 108 ? 0.913 6.147 14.871 1.00 87.62 108 GLN A O 1
ATOM 871 N N . THR A 1 109 ? 0.456 5.936 17.048 1.00 91.25 109 THR A N 1
ATOM 872 C CA . THR A 1 109 ? 1.205 4.683 17.208 1.00 91.25 109 THR A CA 1
ATOM 873 C C . THR A 1 109 ? 0.651 3.567 16.327 1.00 91.25 109 THR A C 1
ATOM 875 O O . THR A 1 109 ? 1.431 2.789 15.783 1.00 91.25 109 THR A O 1
ATOM 878 N N . TYR A 1 110 ? -0.674 3.487 16.165 1.00 93.19 110 TYR A N 1
ATOM 879 C CA . TYR A 1 110 ? -1.296 2.527 15.256 1.00 93.19 110 TYR A CA 1
ATOM 880 C C . TYR A 1 110 ? -0.910 2.810 13.801 1.00 93.19 110 TYR A C 1
ATOM 882 O O . TYR A 1 110 ? -0.414 1.905 13.137 1.00 93.19 110 TYR A O 1
ATOM 890 N N . ARG A 1 111 ? -1.045 4.062 13.340 1.00 91.12 111 ARG A N 1
ATOM 891 C CA . ARG A 1 111 ? -0.695 4.465 11.963 1.00 91.12 111 ARG A CA 1
ATOM 892 C C . ARG A 1 111 ? 0.763 4.153 11.623 1.00 91.12 111 ARG A C 1
ATOM 894 O O . ARG A 1 111 ? 1.052 3.502 10.623 1.00 91.12 111 ARG A O 1
ATOM 901 N N . ILE A 1 112 ? 1.692 4.509 12.516 1.00 90.69 112 ILE A N 1
ATOM 902 C CA . ILE A 1 112 ? 3.123 4.204 12.346 1.00 90.69 112 ILE A CA 1
ATOM 903 C C . ILE A 1 112 ? 3.358 2.690 12.249 1.00 90.69 112 ILE A C 1
ATOM 905 O O . ILE A 1 112 ? 4.073 2.238 11.356 1.00 90.69 112 ILE A O 1
ATOM 909 N N . ARG A 1 113 ? 2.760 1.897 13.148 1.00 95.06 113 ARG A N 1
ATOM 910 C CA . ARG A 1 113 ? 2.908 0.432 13.132 1.00 95.06 113 ARG A CA 1
ATOM 911 C C . ARG A 1 113 ? 2.316 -0.192 11.875 1.00 95.06 113 ARG A C 1
ATOM 913 O O . ARG A 1 113 ? 2.883 -1.149 11.365 1.00 95.06 113 ARG A O 1
ATOM 920 N N . LEU A 1 114 ? 1.211 0.350 11.373 1.00 95.81 114 LEU A N 1
ATOM 921 C CA . LEU A 1 114 ? 0.584 -0.112 10.144 1.00 95.81 114 LEU A CA 1
ATOM 922 C C . LEU A 1 114 ? 1.490 0.121 8.929 1.00 95.81 114 LEU A C 1
ATOM 924 O O . LEU A 1 114 ? 1.684 -0.796 8.139 1.00 95.81 114 LEU A O 1
ATOM 928 N N . HIS A 1 115 ? 2.111 1.297 8.813 1.00 93.50 115 HIS A N 1
ATOM 929 C CA . HIS A 1 115 ? 3.090 1.560 7.751 1.00 93.50 115 HIS A CA 1
ATOM 930 C C . HIS A 1 115 ? 4.344 0.682 7.868 1.00 93.50 115 HIS A C 1
ATOM 932 O O . HIS A 1 115 ? 4.848 0.191 6.861 1.00 93.50 115 HIS A O 1
ATOM 938 N N . GLN A 1 116 ? 4.837 0.443 9.087 1.00 94.38 116 GLN A N 1
ATOM 939 C CA . GLN A 1 116 ? 5.951 -0.484 9.316 1.00 94.38 116 GLN A CA 1
ATOM 940 C C . GLN A 1 116 ? 5.592 -1.917 8.913 1.00 94.38 116 GLN A C 1
ATOM 942 O O . GLN A 1 116 ? 6.414 -2.606 8.310 1.00 94.38 116 GLN A O 1
ATOM 947 N N . LEU A 1 117 ? 4.369 -2.353 9.230 1.00 97.50 117 LEU A N 1
ATOM 948 C CA . LEU A 1 117 ? 3.860 -3.659 8.834 1.00 97.50 117 LEU A CA 1
ATOM 949 C C . LEU A 1 117 ? 3.761 -3.758 7.311 1.00 97.50 117 LEU A C 1
ATOM 951 O O . LEU A 1 117 ? 4.325 -4.688 6.753 1.00 97.50 117 LEU A O 1
ATOM 955 N N . TYR A 1 118 ? 3.157 -2.772 6.639 1.00 97.38 118 TYR A N 1
ATOM 956 C CA . TYR A 1 118 ? 3.103 -2.726 5.174 1.00 97.38 118 TYR A CA 1
ATOM 957 C C . TYR A 1 118 ? 4.498 -2.862 4.552 1.00 97.38 118 TYR A C 1
ATOM 959 O O . TYR A 1 118 ? 4.710 -3.690 3.673 1.00 97.38 118 TYR A O 1
ATOM 967 N N . SER A 1 119 ? 5.473 -2.089 5.039 1.00 95.31 119 SER A N 1
ATOM 968 C CA . SER A 1 119 ? 6.842 -2.138 4.520 1.00 95.31 119 SER A CA 1
ATOM 969 C C . SER A 1 119 ? 7.480 -3.517 4.684 1.00 95.31 119 SER A C 1
ATOM 971 O O . SER A 1 119 ? 8.136 -4.021 3.777 1.00 95.31 119 SER A O 1
ATOM 973 N N . LYS A 1 120 ? 7.254 -4.165 5.832 1.00 96.50 120 LYS A N 1
ATOM 974 C CA . LYS A 1 120 ? 7.730 -5.526 6.085 1.00 96.50 120 LYS A CA 1
ATOM 975 C C . LYS A 1 120 ? 7.084 -6.545 5.145 1.00 96.50 120 LYS A C 1
ATOM 977 O O . LYS A 1 120 ? 7.802 -7.385 4.628 1.00 96.50 120 LYS A O 1
ATOM 982 N N . GLU A 1 121 ? 5.767 -6.484 4.982 1.00 97.88 121 GLU A N 1
ATOM 983 C CA . GLU A 1 121 ? 4.978 -7.468 4.232 1.00 97.88 121 GLU A CA 1
ATOM 984 C C . GLU A 1 121 ? 5.147 -7.317 2.722 1.00 97.88 121 GLU A C 1
ATOM 986 O O . GLU A 1 121 ? 5.174 -8.310 2.012 1.00 97.88 121 GLU A O 1
ATOM 991 N N . VAL A 1 122 ? 5.265 -6.084 2.225 1.00 96.94 122 VAL A N 1
ATOM 992 C CA . VAL A 1 122 ? 5.217 -5.800 0.785 1.00 96.94 122 VAL A CA 1
ATOM 993 C C . VAL A 1 122 ? 6.572 -5.373 0.241 1.00 96.94 122 VAL A C 1
ATOM 995 O O . VAL A 1 122 ? 7.001 -5.874 -0.786 1.00 96.94 122 VAL A O 1
ATOM 998 N N . GLU A 1 123 ? 7.247 -4.427 0.893 1.00 93.88 123 GLU A N 1
ATOM 999 C CA . GLU A 1 123 ? 8.429 -3.788 0.303 1.00 93.88 123 GLU A CA 1
ATOM 1000 C C . GLU A 1 123 ? 9.729 -4.545 0.581 1.00 93.88 123 GLU A C 1
ATOM 1002 O O . GLU A 1 123 ? 10.659 -4.468 -0.214 1.00 93.88 123 GLU A O 1
ATOM 1007 N N . HIS A 1 124 ? 9.851 -5.212 1.732 1.00 93.19 124 HIS 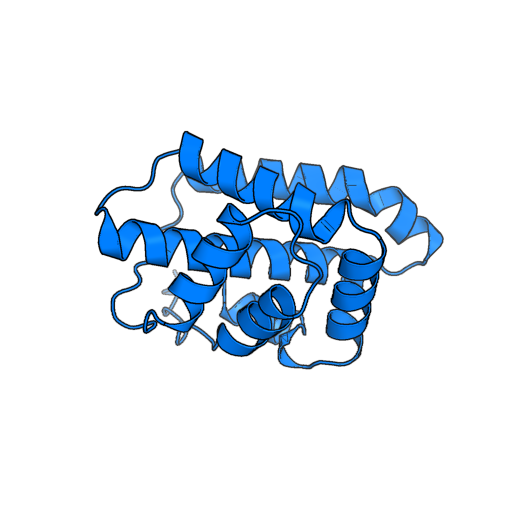A N 1
ATOM 1008 C CA . HIS A 1 124 ? 11.052 -5.980 2.087 1.00 93.19 124 HIS A CA 1
ATOM 1009 C C . HIS A 1 124 ? 11.074 -7.393 1.507 1.00 93.19 124 HIS A C 1
ATOM 1011 O O . HIS A 1 124 ? 12.119 -8.041 1.575 1.00 93.19 124 HIS A O 1
ATOM 1017 N N . ASP A 1 125 ? 9.956 -7.849 0.951 1.00 96.25 125 ASP A N 1
ATOM 1018 C CA . ASP A 1 125 ? 9.884 -9.102 0.220 1.00 96.25 125 ASP A CA 1
ATOM 1019 C C . ASP A 1 125 ? 9.994 -8.837 -1.288 1.00 96.25 125 ASP A C 1
ATOM 1021 O O . ASP A 1 125 ? 9.223 -8.062 -1.852 1.00 96.25 125 ASP A O 1
ATOM 1025 N N . GLY A 1 126 ? 10.992 -9.447 -1.932 1.00 95.12 126 GLY A N 1
ATOM 1026 C CA . GLY A 1 126 ? 11.326 -9.152 -3.327 1.00 95.12 126 GLY A CA 1
ATOM 1027 C C . GLY A 1 126 ? 10.275 -9.633 -4.331 1.00 95.12 126 GLY A C 1
ATOM 1028 O O . GLY A 1 126 ? 10.056 -8.967 -5.341 1.00 95.12 126 GLY A O 1
ATOM 1029 N N . GLU A 1 127 ? 9.600 -10.752 -4.054 1.00 97.19 127 GLU A N 1
ATOM 1030 C CA . GLU A 1 127 ? 8.552 -11.294 -4.931 1.00 97.19 127 GLU A CA 1
ATOM 1031 C C . GLU A 1 127 ? 7.269 -10.464 -4.816 1.00 97.19 127 GLU A C 1
ATOM 1033 O O . GLU A 1 127 ? 6.624 -10.141 -5.822 1.00 97.19 127 GLU A O 1
ATOM 1038 N N . ASN A 1 128 ? 6.927 -10.042 -3.599 1.00 98.25 128 ASN A N 1
ATOM 1039 C CA . ASN A 1 128 ? 5.811 -9.138 -3.356 1.00 98.25 128 ASN A CA 1
ATOM 1040 C C . ASN A 1 128 ? 6.037 -7.768 -3.991 1.00 98.25 128 ASN A C 1
ATOM 1042 O O . ASN A 1 128 ? 5.135 -7.226 -4.637 1.00 98.25 128 ASN A O 1
ATOM 1046 N N . GLU A 1 129 ? 7.244 -7.223 -3.845 1.00 96.25 129 GLU A N 1
ATOM 1047 C CA . GLU A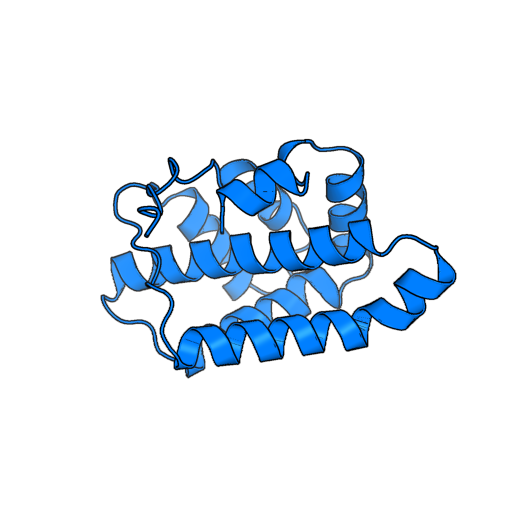 1 129 ? 7.636 -5.971 -4.477 1.00 96.25 129 GLU A CA 1
ATOM 1048 C C . GLU A 1 129 ? 7.535 -6.061 -6.005 1.00 96.25 129 GLU A C 1
ATOM 1050 O O . GLU A 1 129 ? 6.910 -5.196 -6.622 1.00 96.25 129 GLU A O 1
ATOM 1055 N N . ALA A 1 130 ? 8.080 -7.119 -6.611 1.00 96.81 130 ALA A N 1
ATOM 1056 C CA . ALA A 1 130 ? 8.010 -7.335 -8.055 1.00 96.81 130 ALA A CA 1
ATOM 1057 C C . ALA A 1 130 ? 6.561 -7.491 -8.546 1.00 96.81 130 ALA A C 1
ATOM 1059 O O . ALA A 1 130 ? 6.180 -6.919 -9.567 1.00 96.81 130 ALA A O 1
ATOM 1060 N N . THR A 1 131 ? 5.722 -8.206 -7.792 1.00 98.12 131 THR A N 1
ATOM 1061 C CA . THR A 1 131 ? 4.295 -8.371 -8.110 1.00 98.12 131 THR A CA 1
ATOM 1062 C C . THR A 1 131 ? 3.542 -7.039 -8.051 1.00 98.12 131 THR A C 1
ATOM 1064 O O . THR A 1 131 ? 2.691 -6.765 -8.901 1.00 98.12 131 THR A O 1
ATOM 1067 N N . LEU A 1 132 ? 3.857 -6.181 -7.074 1.00 97.50 132 LEU A N 1
ATOM 1068 C CA . LEU A 1 132 ? 3.300 -4.831 -6.997 1.00 97.50 132 LEU A CA 1
ATOM 1069 C C . LEU A 1 132 ? 3.760 -3.964 -8.176 1.00 97.50 132 LEU A C 1
ATOM 1071 O O . LEU A 1 132 ? 2.945 -3.240 -8.747 1.00 97.50 132 LEU A O 1
ATOM 1075 N N . GLU A 1 133 ? 5.037 -4.041 -8.557 1.00 96.25 133 GLU A N 1
ATOM 1076 C CA . GLU A 1 133 ? 5.568 -3.311 -9.712 1.00 96.25 133 GLU A CA 1
ATOM 1077 C C . GLU A 1 133 ? 4.880 -3.735 -11.015 1.00 96.25 133 GLU A C 1
ATOM 1079 O O . GLU A 1 133 ? 4.403 -2.878 -11.761 1.00 96.25 133 GLU A O 1
ATOM 1084 N N . GLU A 1 134 ? 4.716 -5.037 -11.244 1.00 97.38 134 GLU A N 1
ATOM 1085 C CA . GLU A 1 134 ? 3.987 -5.554 -12.405 1.00 97.38 134 GLU A CA 1
ATOM 1086 C C . GLU A 1 134 ? 2.529 -5.073 -12.418 1.00 97.38 134 GLU A C 1
ATOM 1088 O O . GLU A 1 134 ? 2.005 -4.676 -13.463 1.00 97.38 134 GLU A O 1
ATOM 1093 N N . ALA A 1 135 ? 1.866 -5.034 -11.259 1.00 97.12 135 ALA A N 1
ATOM 1094 C CA . ALA A 1 135 ? 0.517 -4.485 -11.156 1.00 97.12 135 ALA A CA 1
ATOM 1095 C C . ALA A 1 135 ? 0.475 -2.986 -11.500 1.00 97.12 135 ALA A C 1
ATOM 1097 O O . ALA A 1 135 ? -0.443 -2.551 -12.196 1.00 97.12 135 ALA A O 1
ATOM 1098 N N . CYS A 1 136 ? 1.466 -2.196 -11.076 1.00 96.00 136 CYS A N 1
ATOM 1099 C CA . CYS A 1 136 ? 1.575 -0.780 -11.441 1.00 96.00 136 CYS A CA 1
ATOM 1100 C C . CYS A 1 136 ? 1.735 -0.550 -12.951 1.00 96.00 136 CYS A C 1
ATOM 1102 O O . CYS A 1 136 ? 1.265 0.476 -13.452 1.00 96.00 136 CYS A O 1
ATOM 1104 N N . LEU A 1 137 ? 2.358 -1.489 -13.665 1.00 94.50 137 LEU A N 1
ATOM 1105 C CA . LEU A 1 137 ? 2.590 -1.407 -15.108 1.00 94.50 137 LEU A CA 1
ATOM 1106 C C . LEU A 1 137 ? 1.409 -1.935 -15.938 1.00 94.50 137 LEU A C 1
ATOM 1108 O O . LEU A 1 137 ? 1.104 -1.384 -16.996 1.00 94.50 137 LEU A O 1
ATOM 1112 N N . SER A 1 138 ? 0.737 -2.989 -15.470 1.00 94.44 138 SER A N 1
ATOM 1113 C CA . SER A 1 138 ? -0.247 -3.742 -16.262 1.00 94.44 138 SER A CA 1
ATOM 1114 C C . SER A 1 138 ? -1.709 -3.513 -15.860 1.00 94.44 138 SER A C 1
ATOM 1116 O O . SER A 1 138 ? -2.615 -3.744 -16.666 1.00 94.44 138 SER A O 1
ATOM 1118 N N . ASN A 1 139 ? -1.978 -3.044 -14.636 1.00 94.06 139 ASN A N 1
ATOM 1119 C CA . ASN A 1 139 ? -3.330 -2.927 -14.095 1.00 94.06 139 ASN A CA 1
ATOM 1120 C C . ASN A 1 139 ? -3.758 -1.463 -13.927 1.00 94.06 139 ASN A C 1
ATOM 1122 O O . ASN A 1 139 ? -3.219 -0.718 -13.110 1.00 94.06 139 ASN A O 1
ATOM 1126 N N . LEU A 1 140 ? -4.820 -1.068 -14.640 1.00 93.56 140 LEU A N 1
ATOM 1127 C CA . LEU A 1 140 ? -5.372 0.292 -14.597 1.00 93.56 140 LEU A CA 1
ATOM 1128 C C . LEU A 1 140 ? -5.744 0.760 -13.184 1.00 93.56 140 LEU A C 1
ATOM 1130 O O . LEU A 1 140 ? -5.636 1.953 -12.908 1.00 93.56 140 LEU A O 1
ATOM 1134 N N . ALA A 1 141 ? -6.123 -0.147 -12.278 1.00 93.50 141 ALA A N 1
ATOM 1135 C CA . ALA A 1 141 ? -6.434 0.204 -10.892 1.00 93.50 141 ALA A CA 1
ATOM 1136 C C . ALA A 1 141 ? -5.228 0.779 -10.121 1.00 93.50 141 ALA A C 1
ATOM 1138 O O . ALA A 1 141 ? -5.419 1.498 -9.143 1.00 93.50 141 ALA A O 1
ATOM 1139 N N . PHE A 1 142 ? -4.006 0.502 -10.584 1.00 94.69 142 PHE A N 1
ATOM 1140 C CA . PHE A 1 142 ? -2.748 1.012 -10.034 1.00 94.69 142 PHE A CA 1
ATOM 1141 C C . PHE A 1 142 ? -2.180 2.184 -10.846 1.00 94.69 142 PHE A C 1
ATOM 1143 O O . PHE A 1 142 ? -1.079 2.666 -10.568 1.00 94.69 142 PHE A O 1
ATOM 1150 N N . SER A 1 143 ? -2.923 2.685 -11.838 1.00 92.94 143 SER A N 1
ATOM 1151 C CA . SER A 1 143 ? -2.565 3.929 -12.515 1.00 92.94 143 SER A CA 1
ATOM 1152 C C . SER A 1 143 ? -2.579 5.094 -11.522 1.00 92.94 143 SER A C 1
ATOM 1154 O O . SER A 1 143 ? -3.385 5.129 -10.590 1.00 92.94 143 SER A O 1
ATOM 1156 N N . LEU A 1 144 ? -1.717 6.091 -11.734 1.00 90.50 144 LEU A N 1
ATOM 1157 C CA . LEU A 1 144 ? -1.667 7.267 -10.861 1.00 90.50 144 LEU A CA 1
ATOM 1158 C C . LEU A 1 144 ? -3.022 7.993 -10.788 1.00 90.50 144 LEU A C 1
ATOM 1160 O O . LEU A 1 144 ? -3.376 8.531 -9.744 1.00 90.50 144 LEU A O 1
ATOM 1164 N N . GLU A 1 145 ? -3.797 7.990 -11.877 1.00 90.75 145 GLU A N 1
ATOM 1165 C CA . GLU A 1 145 ? -5.141 8.569 -11.903 1.00 90.75 145 GLU A CA 1
ATOM 1166 C C . GLU A 1 145 ? -6.108 7.810 -10.990 1.00 90.75 145 GLU A C 1
ATOM 1168 O O . GLU A 1 145 ? -6.801 8.435 -10.184 1.00 90.75 145 GLU A O 1
ATOM 1173 N N . SER A 1 146 ? -6.130 6.477 -11.077 1.00 91.56 146 SER A N 1
ATOM 1174 C CA . SER A 1 146 ? -6.954 5.638 -10.206 1.00 91.56 146 SER A CA 1
ATOM 1175 C C . SER A 1 146 ? -6.542 5.776 -8.745 1.00 91.56 146 SER A C 1
ATOM 1177 O O . SER A 1 146 ? -7.403 6.002 -7.899 1.00 91.56 146 SER A O 1
ATOM 1179 N N . LEU A 1 147 ? -5.238 5.738 -8.458 1.00 91.69 147 LEU A N 1
ATOM 1180 C CA . LEU A 1 147 ? -4.703 5.890 -7.105 1.00 91.69 147 LEU A CA 1
ATOM 1181 C C . LEU A 1 147 ? -5.009 7.273 -6.522 1.00 91.69 147 LEU A C 1
ATOM 1183 O O . LEU A 1 147 ? -5.417 7.373 -5.371 1.00 91.69 147 LEU A O 1
ATOM 1187 N N . ARG A 1 148 ? -4.911 8.342 -7.320 1.00 87.88 148 ARG A N 1
ATOM 1188 C CA . ARG A 1 148 ? -5.294 9.697 -6.895 1.00 87.88 148 ARG A CA 1
ATOM 1189 C C . ARG A 1 148 ? -6.761 9.779 -6.468 1.00 87.88 148 ARG A C 1
ATOM 1191 O O . ARG A 1 148 ? -7.084 10.569 -5.597 1.00 87.88 148 ARG A O 1
ATOM 1198 N N . ASN A 1 149 ? -7.654 8.978 -7.048 1.00 86.94 149 ASN A N 1
ATOM 1199 C CA . ASN A 1 149 ? -9.068 8.977 -6.656 1.00 86.94 149 ASN A CA 1
ATOM 1200 C C . ASN A 1 149 ? -9.327 8.260 -5.311 1.00 86.94 149 ASN A C 1
ATOM 1202 O O . ASN A 1 149 ? -10.448 8.310 -4.800 1.00 86.94 149 ASN A O 1
ATOM 1206 N N . LEU A 1 150 ? -8.315 7.595 -4.742 1.00 84.94 150 LEU A N 1
ATOM 1207 C CA . LEU A 1 150 ? -8.366 6.916 -3.441 1.00 84.94 150 LEU A CA 1
ATOM 1208 C C . LEU A 1 150 ? -7.785 7.766 -2.294 1.00 84.94 150 LEU A C 1
ATOM 1210 O O . LEU A 1 150 ? -7.950 7.413 -1.123 1.00 84.94 150 LEU A O 1
ATOM 1214 N N . ILE A 1 151 ? -7.109 8.874 -2.616 1.00 74.88 151 ILE A N 1
ATOM 1215 C CA . ILE A 1 151 ? -6.323 9.704 -1.690 1.00 74.88 151 ILE A CA 1
ATOM 1216 C C . ILE A 1 151 ? -6.935 11.103 -1.616 1.00 74.88 151 ILE A C 1
ATOM 1218 O O . ILE A 1 151 ? -7.276 11.528 -0.485 1.00 74.88 151 ILE A O 1
#

Secondary structure (DSSP, 8-state):
------PPPP--HHHHHHHHHS----HHHHHHHHHHHHS-STTPPPPPP-HHHHHHHHHHHHHHHHHHHHHHHHHS-HHHHHHHHHHHHHHHHHHHHHHHHHHS---HHHHHHHHHHHIIIIISSHHHHHHHHHHHHH-GGGSHHHHHTT-

pLDDT: mean 88.01, std 14.02, range [33.06, 98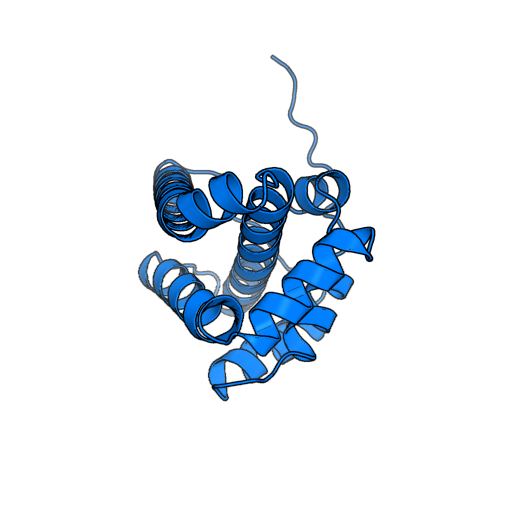.25]

Foldseek 3Di:
DDPPDQFDQFDCVVLLVLLCPADFPDPVSNVLSVLLNVDDPVLFDQDDDDPLVVVVLVVLVVVLCVVCVVVCVVVVPPVLSVLVSLSLCLSLSSSQRSVCSPPVDHDPVNSVVSSVSCCVGAVPDPVSVVSSSVCCVPPPCSDPVNSVSSD

Sequence (151 aa):
MSQFRASPTGDFCPLLRLHRGLEILTPQWQDLLDEALATPLTPCRFAAADAQSDLELRNLGTYYLLRYWFQAVSDFDPLLKLQKLAAAWAVTRYLEAVHWSKTGTLSQTYRIRLHQLYSKEVEHDGENEATLEEACLSNLAFSLESLRNLI